Protein AF-A0A094A298-F1 (afdb_monomer_lite)

Secondary structure (DSSP, 8-state):
----EEEES-TTTTTTSHHHHHHHHTPPP-SHHHHHIIIIIITSHHHHHHHHHT--GGGS---GGGTTTS-EEEEEETT-SSS-HHHHHHHHHTT-GGGGTTTT---HHHHHHHHHTTTTPPP--SSEEEEEETTPPTTGGGTSHHHHHHHHHHHHHHHHHTT-------------

Structure (mmCIF, N/CA/C/O backbone):
data_AF-A0A094A298-F1
#
_entry.id   AF-A0A094A298-F1
#
loop_
_atom_site.group_PDB
_atom_site.id
_atom_site.type_symbol
_atom_site.label_atom_id
_atom_site.label_alt_id
_atom_site.label_comp_id
_atom_site.label_asym_id
_atom_site.label_entity_id
_atom_site.label_seq_id
_atom_site.pdbx_PDB_ins_code
_atom_site.Cartn_x
_atom_site.Cartn_y
_atom_site.Cartn_z
_atom_site.occupancy
_atom_site.B_iso_or_equiv
_atom_site.auth_seq_id
_atom_site.auth_comp_id
_atom_site.auth_asym_id
_atom_site.auth_atom_id
_atom_site.pdbx_PDB_model_num
ATOM 1 N N . MET A 1 1 ? 1.849 3.943 23.416 1.00 63.78 1 MET A N 1
ATOM 2 C CA . MET A 1 1 ? 0.710 3.156 22.895 1.00 63.78 1 MET A CA 1
ATOM 3 C C . MET A 1 1 ? 0.195 3.888 21.669 1.00 63.78 1 MET A C 1
ATOM 5 O O . MET A 1 1 ? -0.081 5.072 21.797 1.00 63.78 1 MET A O 1
ATOM 9 N N . ILE A 1 2 ? 0.157 3.228 20.512 1.00 77.81 2 ILE A N 1
ATOM 10 C CA . ILE A 1 2 ? -0.417 3.775 19.271 1.00 77.81 2 ILE A CA 1
ATOM 11 C C . ILE A 1 2 ? -1.945 3.701 19.411 1.00 77.81 2 ILE A C 1
ATOM 13 O O . ILE A 1 2 ? -2.424 2.695 19.932 1.00 77.81 2 ILE A O 1
ATOM 17 N N . ALA A 1 3 ? -2.676 4.759 19.058 1.00 84.19 3 ALA A N 1
ATOM 18 C CA . ALA A 1 3 ? -4.141 4.787 19.137 1.00 84.19 3 ALA A CA 1
ATOM 19 C C . ALA A 1 3 ? -4.744 4.323 17.808 1.00 84.19 3 ALA A C 1
ATOM 21 O O . ALA A 1 3 ? -5.303 3.231 17.746 1.00 84.19 3 ALA A O 1
ATOM 22 N N . ASP A 1 4 ? -4.466 5.083 16.750 1.00 91.75 4 ASP A N 1
ATOM 23 C CA . ASP A 1 4 ? -5.043 4.897 15.421 1.00 91.75 4 ASP A CA 1
ATOM 24 C C . ASP A 1 4 ? -3.929 4.782 14.371 1.00 91.75 4 ASP A C 1
ATOM 26 O O . ASP A 1 4 ? -2.794 5.223 14.602 1.00 91.75 4 ASP A O 1
ATOM 30 N N . MET A 1 5 ? -4.222 4.168 13.224 1.00 94.75 5 MET A N 1
ATOM 31 C CA . MET A 1 5 ? -3.224 3.890 12.184 1.00 94.75 5 MET A CA 1
ATOM 32 C C . MET A 1 5 ? -3.756 4.211 10.788 1.00 94.75 5 MET A C 1
ATOM 34 O O . MET A 1 5 ? -4.890 3.892 10.453 1.00 94.75 5 MET A O 1
ATOM 38 N N . VAL A 1 6 ? -2.904 4.788 9.941 1.00 96.88 6 VAL A N 1
ATOM 39 C CA . VAL A 1 6 ? -3.149 4.884 8.497 1.00 96.88 6 VAL A CA 1
ATOM 40 C C . VAL A 1 6 ? -2.050 4.103 7.792 1.00 96.88 6 VAL A C 1
ATOM 42 O O . VAL A 1 6 ? -0.874 4.449 7.906 1.00 96.88 6 VAL A O 1
ATOM 45 N N . LEU A 1 7 ? -2.429 3.027 7.110 1.00 97.19 7 LEU A N 1
ATOM 46 C CA . LEU A 1 7 ? -1.537 2.168 6.342 1.00 97.19 7 LEU A CA 1
ATOM 47 C C . LEU A 1 7 ? -1.750 2.443 4.858 1.00 97.19 7 LEU A C 1
ATOM 49 O O . LEU A 1 7 ? -2.880 2.428 4.380 1.00 97.19 7 LEU A O 1
ATOM 53 N N . ILE A 1 8 ? -0.668 2.704 4.132 1.00 97.25 8 ILE A N 1
ATOM 54 C CA . ILE A 1 8 ? -0.713 3.025 2.706 1.00 97.25 8 ILE A CA 1
ATOM 55 C C . ILE A 1 8 ? 0.060 1.944 1.974 1.00 97.25 8 ILE A C 1
ATOM 57 O O . ILE A 1 8 ? 1.233 1.738 2.278 1.00 97.25 8 ILE A O 1
ATOM 61 N N . ASP A 1 9 ? -0.630 1.237 1.082 1.00 95.00 9 ASP A N 1
ATOM 62 C CA . ASP A 1 9 ? -0.113 0.111 0.307 1.00 95.00 9 ASP A CA 1
ATOM 63 C C . ASP A 1 9 ? 0.667 -0.908 1.172 1.00 95.00 9 ASP A C 1
ATOM 65 O O . ASP A 1 9 ? 1.851 -1.178 0.937 1.00 95.00 9 ASP A O 1
ATOM 69 N N . PRO A 1 10 ? 0.048 -1.459 2.239 1.00 96.12 10 PRO A N 1
ATOM 70 C CA . PRO A 1 10 ? 0.759 -2.295 3.198 1.00 96.12 10 PRO A CA 1
ATOM 71 C C . PRO A 1 10 ? 1.153 -3.649 2.599 1.00 96.12 10 PRO A C 1
ATOM 73 O O . PRO A 1 10 ? 0.400 -4.621 2.656 1.00 96.12 10 PRO A O 1
ATOM 76 N N . VAL A 1 11 ? 2.400 -3.748 2.131 1.00 96.00 11 VAL A N 1
ATOM 77 C CA . VAL A 1 11 ? 3.006 -5.004 1.647 1.00 96.00 11 VAL A CA 1
ATOM 78 C C . VAL A 1 11 ? 3.050 -6.110 2.708 1.00 96.00 11 VAL A C 1
ATOM 80 O O . VAL A 1 11 ? 3.256 -7.269 2.377 1.00 96.00 11 VAL A O 1
ATOM 83 N N . THR A 1 12 ? 2.881 -5.769 3.988 1.00 96.31 12 THR A N 1
ATOM 84 C CA . THR A 1 12 ? 2.974 -6.698 5.123 1.00 96.31 12 THR A CA 1
ATOM 85 C C . THR A 1 12 ? 1.739 -7.580 5.301 1.00 96.31 12 THR A C 1
ATOM 87 O O . THR A 1 12 ? 1.828 -8.624 5.951 1.00 96.31 12 THR A O 1
ATOM 90 N N . ILE A 1 13 ? 0.591 -7.203 4.732 1.00 96.75 13 ILE A N 1
ATOM 91 C CA . ILE A 1 13 ? -0.652 -7.974 4.840 1.00 96.75 13 ILE A CA 1
ATOM 92 C C . ILE A 1 13 ? -0.646 -9.070 3.773 1.00 96.75 13 ILE A C 1
ATOM 94 O O . ILE A 1 13 ? -0.362 -8.812 2.609 1.00 96.75 13 ILE A O 1
ATOM 98 N N . LEU A 1 14 ? -0.931 -10.311 4.183 1.00 95.56 14 LEU A N 1
ATOM 99 C CA . LEU A 1 14 ? -0.797 -11.510 3.340 1.00 95.56 14 LEU A CA 1
ATOM 100 C C . LEU A 1 14 ? 0.615 -11.726 2.754 1.00 95.56 14 LEU A C 1
ATOM 102 O O . LEU A 1 14 ? 0.782 -12.474 1.796 1.00 95.56 14 LEU A O 1
ATOM 106 N N . LEU A 1 15 ? 1.655 -11.158 3.374 1.00 96.19 15 LEU A N 1
ATOM 107 C CA . LEU A 1 15 ? 3.051 -11.263 2.919 1.00 96.19 15 LEU A CA 1
ATOM 108 C C . LEU A 1 15 ? 3.597 -12.706 2.858 1.00 96.19 15 LEU A C 1
ATOM 110 O O . LEU A 1 15 ? 4.611 -12.970 2.215 1.00 96.19 15 LEU A O 1
ATOM 114 N N . HIS A 1 16 ? 2.937 -13.652 3.528 1.00 93.44 16 HIS A N 1
ATOM 115 C CA . HIS A 1 16 ? 3.267 -15.076 3.458 1.00 93.44 16 HIS A CA 1
ATOM 116 C C . HIS A 1 16 ? 2.877 -15.725 2.115 1.00 93.44 16 HIS A C 1
ATOM 118 O O . HIS A 1 16 ? 3.329 -16.834 1.825 1.00 93.44 16 HIS A O 1
ATOM 124 N N . LEU A 1 17 ? 2.045 -15.062 1.306 1.00 94.00 17 LEU A N 1
ATOM 125 C CA . LEU A 1 17 ? 1.711 -15.482 -0.051 1.00 94.00 17 LEU A CA 1
ATOM 126 C C . LEU A 1 17 ? 2.841 -15.121 -1.033 1.00 94.00 17 LEU A C 1
ATOM 128 O O . LEU A 1 17 ? 3.607 -14.183 -0.798 1.00 94.00 17 LEU A O 1
ATOM 132 N N . PRO A 1 18 ? 2.977 -15.854 -2.153 1.00 93.12 18 PRO A N 1
ATOM 133 C CA . PRO A 1 18 ? 4.114 -15.690 -3.054 1.00 93.12 18 PRO A CA 1
ATOM 134 C C . PRO A 1 18 ? 4.088 -14.393 -3.873 1.00 93.12 18 PRO A C 1
ATOM 136 O O . PRO A 1 18 ? 5.117 -14.069 -4.462 1.00 93.12 18 PRO A O 1
ATOM 139 N N . ASP A 1 19 ? 2.964 -13.667 -3.928 1.00 94.19 19 ASP A N 1
ATOM 140 C CA . ASP A 1 19 ? 2.768 -12.513 -4.816 1.00 94.19 19 ASP A CA 1
ATOM 141 C C . ASP A 1 19 ? 3.854 -11.450 -4.631 1.00 94.19 19 ASP A C 1
ATOM 143 O O . ASP A 1 19 ? 4.619 -11.186 -5.556 1.00 94.19 19 ASP A O 1
ATOM 147 N N . VAL A 1 20 ? 4.001 -10.907 -3.419 1.00 95.00 20 VAL A N 1
ATOM 148 C CA . VAL A 1 20 ? 4.986 -9.851 -3.130 1.00 95.00 20 VAL A CA 1
ATOM 149 C C . VAL A 1 20 ? 6.411 -10.355 -3.365 1.00 95.00 20 VAL A C 1
ATOM 151 O O . VAL A 1 20 ? 7.220 -9.681 -4.007 1.00 95.00 20 VAL A O 1
ATOM 154 N N . ALA A 1 21 ? 6.723 -11.570 -2.901 1.00 94.12 21 ALA A N 1
ATOM 155 C CA . ALA A 1 21 ? 8.047 -12.158 -3.068 1.00 94.12 21 ALA A CA 1
ATOM 156 C C . ALA A 1 21 ? 8.413 -12.325 -4.550 1.00 94.12 21 ALA A C 1
ATOM 158 O O . ALA A 1 21 ? 9.524 -11.977 -4.959 1.00 94.12 21 ALA A O 1
ATOM 159 N N . TYR A 1 22 ? 7.488 -12.813 -5.374 1.00 95.38 22 TYR A N 1
ATOM 160 C CA . TYR A 1 22 ? 7.703 -12.987 -6.803 1.00 95.38 22 TYR A CA 1
ATOM 161 C C . TYR A 1 22 ? 7.741 -11.645 -7.544 1.00 95.38 22 TYR A C 1
ATOM 163 O O . TYR A 1 22 ? 8.730 -11.358 -8.225 1.00 95.38 22 TYR A O 1
ATOM 171 N N . ASN A 1 23 ? 6.712 -10.810 -7.378 1.00 95.25 23 ASN A N 1
ATOM 172 C CA . ASN A 1 23 ? 6.531 -9.547 -8.097 1.00 95.25 23 ASN A CA 1
ATOM 173 C C . ASN A 1 23 ? 7.661 -8.552 -7.839 1.00 95.25 23 ASN A C 1
ATOM 175 O O . ASN A 1 23 ? 8.048 -7.823 -8.756 1.00 95.25 23 ASN A O 1
ATOM 179 N N . PHE A 1 24 ? 8.191 -8.541 -6.612 1.00 94.88 24 PHE A N 1
ATOM 180 C CA . PHE A 1 24 ? 9.253 -7.629 -6.215 1.00 94.88 24 PHE A CA 1
ATOM 181 C C . PHE A 1 24 ? 10.650 -8.189 -6.508 1.00 94.88 24 PHE A C 1
ATOM 183 O O . PHE A 1 24 ? 11.499 -7.439 -6.971 1.00 94.88 24 PHE A O 1
ATOM 190 N N . THR A 1 25 ? 10.909 -9.491 -6.292 1.00 93.56 25 THR A N 1
ATOM 191 C CA . THR A 1 25 ? 12.291 -10.028 -6.341 1.00 93.56 25 THR A CA 1
ATOM 192 C C . THR A 1 25 ? 12.632 -10.891 -7.560 1.00 93.56 25 THR A C 1
ATOM 194 O O . THR A 1 25 ? 13.817 -11.117 -7.828 1.00 93.56 25 THR A O 1
ATOM 197 N N . ARG A 1 26 ? 11.638 -11.424 -8.289 1.00 93.81 26 ARG A N 1
ATOM 198 C CA . ARG A 1 26 ? 11.858 -12.421 -9.361 1.00 93.81 26 ARG A CA 1
ATOM 199 C C . ARG A 1 26 ? 11.208 -12.099 -10.700 1.00 93.81 26 ARG A C 1
ATOM 201 O O . ARG A 1 26 ? 11.726 -12.571 -11.712 1.00 93.81 26 ARG A O 1
ATOM 208 N N . ARG A 1 27 ? 10.100 -11.356 -10.728 1.00 95.44 27 ARG A N 1
ATOM 209 C CA . ARG A 1 27 ? 9.391 -11.023 -11.969 1.00 95.44 27 ARG A CA 1
ATOM 210 C C . ARG A 1 27 ? 10.337 -10.324 -12.947 1.00 95.44 27 ARG A C 1
ATOM 212 O O . ARG A 1 27 ? 11.051 -9.393 -12.582 1.00 95.44 27 ARG A O 1
ATOM 219 N N . VAL A 1 28 ? 10.331 -10.779 -14.199 1.00 96.12 28 VAL A N 1
ATOM 220 C CA . VAL A 1 28 ? 11.058 -10.107 -15.280 1.00 96.12 28 VAL A CA 1
ATOM 221 C C . VAL A 1 28 ? 10.235 -8.888 -15.698 1.00 96.12 28 VAL A C 1
ATOM 223 O O . VAL A 1 28 ? 9.105 -9.084 -16.145 1.00 96.12 28 VAL A O 1
ATOM 226 N N . PRO A 1 29 ? 10.752 -7.654 -15.561 1.00 95.88 29 PRO A N 1
ATOM 227 C CA . PRO A 1 29 ? 9.987 -6.459 -15.901 1.00 95.88 29 PRO A CA 1
ATOM 228 C C . PRO A 1 29 ? 9.689 -6.412 -17.404 1.00 95.88 29 PRO A C 1
ATOM 230 O O . PRO A 1 29 ? 10.538 -6.775 -18.220 1.00 95.88 29 PRO A O 1
ATOM 233 N N . GLN A 1 30 ? 8.476 -5.997 -17.763 1.00 95.88 30 GLN A N 1
ATOM 234 C CA . GLN A 1 30 ? 8.001 -5.841 -19.142 1.00 95.88 30 GLN A CA 1
ATOM 235 C C . GLN A 1 30 ? 7.497 -4.419 -19.414 1.00 95.88 30 GLN A C 1
ATOM 237 O O . GLN A 1 30 ? 7.684 -3.893 -20.511 1.00 95.88 30 GLN A O 1
ATOM 242 N N . SER A 1 31 ? 6.856 -3.786 -18.427 1.00 95.19 31 SER A N 1
ATOM 243 C CA . SER A 1 31 ? 6.350 -2.414 -18.540 1.00 95.19 31 SER A CA 1
ATOM 244 C C . SER A 1 31 ? 7.346 -1.380 -18.001 1.00 95.19 31 SER A C 1
ATOM 246 O O . SER A 1 31 ? 8.288 -1.707 -17.277 1.00 95.19 31 SER A O 1
ATOM 248 N N . ALA A 1 32 ? 7.130 -0.102 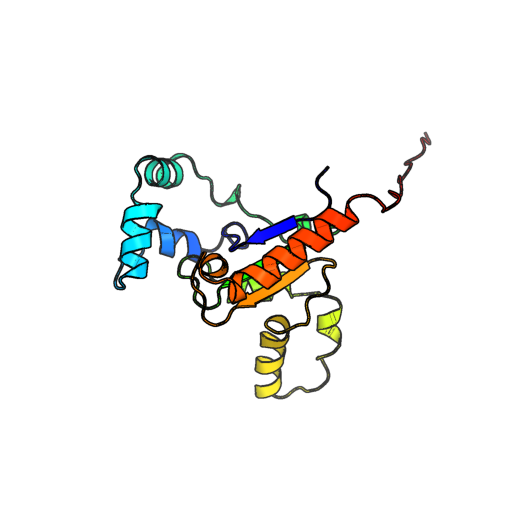-18.328 1.00 93.62 32 ALA A N 1
ATOM 249 C CA . ALA A 1 32 ? 7.956 0.988 -17.804 1.00 93.62 32 ALA A CA 1
ATOM 250 C C . ALA A 1 32 ? 7.913 1.059 -16.265 1.00 93.62 32 ALA A C 1
ATOM 252 O O . ALA A 1 32 ? 8.964 1.176 -15.635 1.00 93.62 32 ALA A O 1
ATOM 253 N N . SER A 1 33 ? 6.726 0.919 -15.665 1.00 91.81 33 SER A N 1
ATOM 254 C CA . SER A 1 33 ? 6.545 0.912 -14.207 1.00 91.81 33 SER A CA 1
ATOM 255 C C . SER A 1 33 ? 7.242 -0.280 -13.549 1.00 91.81 33 SER A C 1
ATOM 257 O O . SER A 1 33 ? 7.914 -0.122 -12.532 1.00 91.81 33 SER A O 1
ATOM 259 N N . GLU A 1 34 ? 7.177 -1.467 -14.160 1.00 95.56 34 GLU A N 1
ATOM 260 C CA . GLU A 1 34 ? 7.891 -2.644 -13.655 1.00 95.56 34 GLU A CA 1
ATOM 261 C C . GLU A 1 34 ? 9.411 -2.477 -13.752 1.00 95.56 34 GLU A C 1
ATOM 263 O O . GLU A 1 34 ? 10.127 -2.863 -12.831 1.00 95.56 34 GLU A O 1
ATOM 268 N N . HIS A 1 35 ? 9.921 -1.874 -14.830 1.00 96.19 35 HIS A N 1
ATOM 269 C CA . HIS A 1 35 ? 11.344 -1.550 -14.948 1.00 96.19 35 HIS A CA 1
ATOM 270 C C . HIS A 1 35 ? 11.790 -0.537 -13.893 1.00 96.19 35 HIS A C 1
ATOM 272 O O . HIS A 1 35 ? 12.868 -0.699 -13.317 1.00 96.19 35 HIS A O 1
ATOM 278 N N . GLN A 1 36 ? 10.967 0.478 -13.621 1.00 93.75 36 GLN A N 1
ATOM 279 C CA . GLN A 1 36 ? 11.222 1.449 -12.564 1.00 93.75 36 GLN A CA 1
ATOM 280 C C . GLN A 1 36 ? 11.303 0.756 -11.199 1.00 93.75 36 GLN A C 1
ATOM 282 O O . GLN A 1 36 ? 12.291 0.931 -10.489 1.00 93.75 36 GLN A O 1
ATOM 287 N N . LEU A 1 37 ? 10.311 -0.071 -10.858 1.00 93.81 37 LEU A N 1
ATOM 288 C CA . LEU A 1 37 ? 10.279 -0.827 -9.608 1.00 93.81 37 LEU A CA 1
ATOM 289 C C . LEU A 1 37 ? 11.481 -1.777 -9.485 1.00 93.81 37 LEU A C 1
ATOM 291 O O . LEU A 1 37 ? 12.187 -1.777 -8.478 1.00 93.81 37 LEU A O 1
ATOM 295 N N . TRP A 1 38 ? 11.751 -2.568 -10.521 1.00 95.38 38 TRP A N 1
ATOM 296 C CA . TRP A 1 38 ? 12.836 -3.544 -10.520 1.00 95.38 38 TRP A CA 1
ATOM 297 C C . TRP A 1 38 ? 14.204 -2.882 -10.333 1.00 95.38 38 TRP A C 1
ATOM 299 O O . TRP A 1 38 ? 14.970 -3.286 -9.459 1.00 95.38 38 TRP A O 1
ATOM 309 N N . TYR A 1 39 ? 14.508 -1.848 -11.122 1.00 94.31 39 TYR A N 1
ATOM 310 C CA . TYR A 1 39 ? 15.828 -1.223 -11.108 1.00 94.31 39 TYR A CA 1
ATOM 311 C C . TYR A 1 39 ? 16.035 -0.317 -9.890 1.00 94.31 39 TYR A C 1
ATOM 313 O O . TYR A 1 39 ? 17.075 -0.402 -9.241 1.00 94.31 39 TYR A O 1
ATOM 321 N N . PHE A 1 40 ? 15.063 0.547 -9.574 1.00 92.94 40 PHE A N 1
ATOM 322 C CA . PHE A 1 40 ? 15.233 1.566 -8.534 1.00 92.94 40 PHE A CA 1
ATOM 323 C C . PHE A 1 40 ? 14.812 1.107 -7.138 1.00 92.94 40 PHE A C 1
ATOM 325 O O . PHE A 1 40 ? 15.319 1.663 -6.169 1.00 92.94 40 PHE A O 1
ATOM 332 N N . ALA A 1 41 ? 13.919 0.120 -7.015 1.00 92.69 41 ALA A N 1
ATOM 333 C CA . ALA A 1 41 ? 13.508 -0.399 -5.712 1.00 92.69 41 ALA A CA 1
ATOM 334 C C . ALA A 1 41 ? 14.165 -1.750 -5.406 1.00 92.69 41 ALA A C 1
ATOM 336 O O . ALA A 1 41 ? 14.864 -1.871 -4.405 1.00 92.69 41 ALA A O 1
ATOM 337 N N . SER A 1 42 ? 13.993 -2.766 -6.260 1.00 94.44 42 SER A N 1
ATOM 338 C CA . SER A 1 42 ? 14.456 -4.123 -5.926 1.00 94.44 42 SER A CA 1
ATOM 339 C C . SER A 1 42 ? 15.966 -4.328 -6.066 1.00 94.44 42 SER A C 1
ATOM 341 O O . SER A 1 42 ? 16.517 -5.147 -5.331 1.00 94.44 42 SER A O 1
ATOM 343 N N . MET A 1 43 ? 16.620 -3.667 -7.025 1.00 94.38 43 MET A N 1
ATOM 344 C CA . MET A 1 43 ? 18.049 -3.858 -7.320 1.00 94.38 43 MET A CA 1
ATOM 345 C C . MET A 1 43 ? 18.971 -2.893 -6.571 1.00 94.38 43 MET A C 1
ATOM 347 O O . MET A 1 43 ? 20.192 -2.974 -6.729 1.00 94.38 43 MET A O 1
ATOM 351 N N . ASP A 1 44 ? 18.421 -2.018 -5.723 1.00 95.88 44 ASP A N 1
ATOM 352 C CA . ASP A 1 44 ? 19.236 -1.290 -4.756 1.00 95.88 44 ASP A CA 1
ATOM 353 C C . ASP A 1 44 ? 20.039 -2.286 -3.903 1.00 95.88 44 ASP A C 1
ATOM 355 O O . ASP A 1 44 ? 19.511 -3.297 -3.435 1.00 95.88 44 ASP A O 1
ATOM 359 N N . MET A 1 45 ? 21.333 -2.018 -3.701 1.00 95.94 45 MET A N 1
ATOM 360 C CA . MET A 1 45 ? 22.227 -2.964 -3.027 1.00 95.94 45 MET A CA 1
ATOM 361 C C . MET A 1 45 ? 21.750 -3.305 -1.610 1.00 95.94 45 MET A C 1
ATOM 363 O O . MET A 1 45 ? 21.878 -4.455 -1.188 1.00 95.94 45 MET A O 1
ATOM 367 N N . GLY A 1 46 ? 21.204 -2.329 -0.879 1.00 96.62 46 GLY A N 1
ATOM 368 C CA . GLY A 1 46 ? 20.705 -2.516 0.479 1.00 96.62 46 GLY A CA 1
ATOM 369 C C . GLY A 1 46 ? 19.407 -3.314 0.505 1.00 96.62 46 GLY A C 1
ATOM 370 O O . GLY A 1 46 ? 19.276 -4.241 1.310 1.00 96.62 46 GLY A O 1
ATOM 371 N N . VAL A 1 47 ? 18.486 -3.013 -0.412 1.00 95.81 47 VAL A N 1
ATOM 372 C CA . VAL A 1 47 ? 17.216 -3.741 -0.556 1.00 95.81 47 VAL A CA 1
ATOM 373 C C . VAL A 1 47 ? 17.466 -5.188 -0.980 1.00 95.81 47 VAL A C 1
ATOM 375 O O . VAL A 1 47 ? 17.030 -6.113 -0.292 1.00 95.81 47 VAL A O 1
ATOM 378 N N . ALA A 1 48 ? 18.233 -5.405 -2.050 1.00 95.62 48 ALA A N 1
ATOM 379 C CA . ALA A 1 48 ? 18.539 -6.736 -2.567 1.00 95.62 48 ALA A CA 1
ATOM 380 C C . ALA A 1 48 ? 19.270 -7.600 -1.529 1.00 95.62 48 ALA A C 1
ATOM 382 O O . ALA A 1 48 ? 18.934 -8.771 -1.340 1.00 95.62 48 ALA A O 1
ATOM 383 N N . HIS A 1 49 ? 20.253 -7.029 -0.824 1.00 96.44 49 HIS A N 1
ATOM 384 C CA . HIS A 1 49 ? 20.983 -7.742 0.221 1.00 96.44 49 HIS A CA 1
ATOM 385 C C . HIS A 1 49 ? 20.073 -8.122 1.395 1.00 96.44 49 HIS A C 1
ATOM 387 O O . HIS A 1 49 ? 20.088 -9.274 1.835 1.00 96.44 49 HIS A O 1
ATOM 393 N N . SER A 1 50 ? 19.250 -7.178 1.859 1.00 96.00 50 SER A N 1
ATOM 394 C CA . SER A 1 50 ? 18.301 -7.401 2.951 1.00 96.00 50 SER A CA 1
ATOM 395 C C . SER A 1 50 ? 17.303 -8.499 2.598 1.00 96.00 50 SER A C 1
ATOM 397 O O . SER A 1 50 ? 17.212 -9.488 3.321 1.00 96.00 50 SER A O 1
ATOM 399 N N . LEU A 1 51 ? 16.634 -8.399 1.446 1.00 94.44 51 LEU A N 1
ATOM 400 C CA . LEU A 1 51 ? 15.634 -9.379 1.017 1.00 94.44 51 LEU A CA 1
ATOM 401 C C . LEU A 1 51 ? 16.222 -10.774 0.764 1.00 94.44 51 LEU A C 1
ATOM 403 O O . LEU A 1 51 ? 15.552 -11.775 1.009 1.00 94.44 51 LEU A O 1
ATOM 407 N N . ALA A 1 52 ? 17.472 -10.867 0.301 1.00 93.44 52 ALA A N 1
ATOM 408 C CA . ALA A 1 52 ? 18.104 -12.150 -0.001 1.00 93.44 52 ALA A CA 1
ATOM 409 C C . ALA A 1 52 ? 18.700 -12.869 1.220 1.00 93.44 52 ALA A C 1
ATOM 411 O O . ALA A 1 52 ? 18.906 -14.082 1.155 1.00 93.44 52 ALA A O 1
ATOM 412 N N . ARG A 1 53 ? 19.068 -12.145 2.288 1.00 94.31 53 ARG A N 1
ATOM 413 C CA . ARG A 1 53 ? 19.876 -12.702 3.395 1.00 94.31 53 ARG A CA 1
ATOM 414 C C . ARG A 1 53 ? 19.333 -12.437 4.792 1.00 94.31 53 ARG A C 1
ATOM 416 O O . ARG A 1 53 ? 19.658 -13.198 5.698 1.00 94.31 53 ARG A O 1
ATOM 423 N N . HIS A 1 54 ? 18.562 -11.371 4.970 1.00 95.12 54 HIS A N 1
ATOM 424 C CA . HIS A 1 54 ? 18.194 -10.857 6.289 1.00 95.12 54 HIS A CA 1
ATOM 425 C C . HIS A 1 54 ? 16.689 -10.641 6.467 1.00 95.12 54 HIS A C 1
ATOM 427 O O . HIS A 1 54 ? 16.262 -10.241 7.546 1.00 95.12 54 HIS A O 1
ATOM 433 N N . PHE A 1 55 ? 15.883 -10.917 5.440 1.00 94.31 55 PHE A N 1
ATOM 434 C CA . PHE A 1 55 ? 14.438 -10.766 5.495 1.00 94.31 55 PHE A CA 1
ATOM 435 C C . PHE A 1 55 ? 13.747 -12.117 5.678 1.00 94.31 55 PHE A C 1
ATOM 437 O O . PHE A 1 55 ? 13.729 -12.962 4.779 1.00 94.31 55 PHE A O 1
ATOM 444 N N . PHE A 1 56 ? 13.153 -12.307 6.853 1.00 93.94 56 PHE A N 1
ATOM 445 C CA . PHE A 1 56 ? 12.352 -13.480 7.178 1.00 93.94 56 PHE A CA 1
ATOM 446 C C . PHE A 1 56 ? 10.881 -13.180 6.878 1.00 93.94 56 PHE A C 1
ATOM 448 O O . PHE A 1 56 ? 10.184 -12.572 7.687 1.00 93.94 56 PHE A O 1
ATOM 455 N N . TRP A 1 57 ? 10.407 -13.594 5.701 1.00 91.38 57 TRP A N 1
ATOM 456 C CA . TRP A 1 57 ? 9.054 -13.293 5.206 1.00 91.38 57 TRP A CA 1
ATOM 457 C C . TRP A 1 57 ? 7.949 -13.621 6.218 1.00 91.38 57 TRP A C 1
ATOM 459 O O . TRP A 1 57 ? 7.066 -12.802 6.451 1.00 91.38 57 TRP A O 1
ATOM 469 N N . SER A 1 58 ? 8.040 -14.776 6.882 1.00 90.75 58 SER A N 1
ATOM 470 C CA . SER A 1 58 ? 7.064 -15.226 7.882 1.00 90.75 58 SER A CA 1
ATOM 471 C C . SER A 1 58 ? 7.019 -14.374 9.153 1.00 90.75 58 SER A C 1
ATOM 473 O O . SER A 1 58 ? 6.003 -14.371 9.838 1.00 90.75 58 SER A O 1
ATOM 475 N N . GLU A 1 59 ? 8.099 -13.662 9.484 1.00 93.06 59 GLU A N 1
ATOM 476 C CA . GLU A 1 59 ? 8.193 -12.825 10.691 1.00 93.06 59 GLU A CA 1
ATOM 477 C C . GLU A 1 59 ? 7.735 -11.381 10.448 1.00 93.06 59 GLU A C 1
ATOM 479 O O . GLU A 1 59 ? 7.568 -10.617 11.392 1.00 93.06 59 GLU A O 1
ATOM 484 N N . ASN A 1 60 ? 7.520 -11.001 9.186 1.00 94.00 60 ASN A N 1
ATOM 485 C CA . ASN A 1 60 ? 7.141 -9.643 8.787 1.00 94.00 60 ASN A CA 1
ATOM 486 C C . ASN A 1 60 ? 5.669 -9.549 8.350 1.00 94.00 60 ASN A C 1
ATOM 488 O O . ASN A 1 60 ? 5.257 -8.563 7.738 1.00 94.00 60 ASN A O 1
ATOM 492 N N . VAL A 1 61 ? 4.876 -10.582 8.651 1.00 96.62 61 VAL A N 1
ATOM 493 C CA . VAL A 1 61 ? 3.448 -10.621 8.331 1.00 96.62 61 VAL A CA 1
ATOM 494 C C . VAL A 1 61 ? 2.671 -9.793 9.348 1.00 96.62 61 VAL A C 1
ATOM 496 O O . VAL A 1 61 ? 2.750 -10.034 10.554 1.00 96.62 61 VAL A O 1
ATOM 499 N N . LEU A 1 62 ? 1.882 -8.845 8.850 1.00 96.12 62 LEU A N 1
ATOM 500 C CA . LEU A 1 62 ? 0.883 -8.138 9.638 1.00 96.12 62 LEU A CA 1
ATOM 501 C C . LEU A 1 62 ? -0.449 -8.878 9.526 1.00 96.12 62 LEU A C 1
ATOM 503 O O . LEU A 1 62 ? -1.085 -8.889 8.471 1.00 96.12 62 LEU A O 1
ATOM 50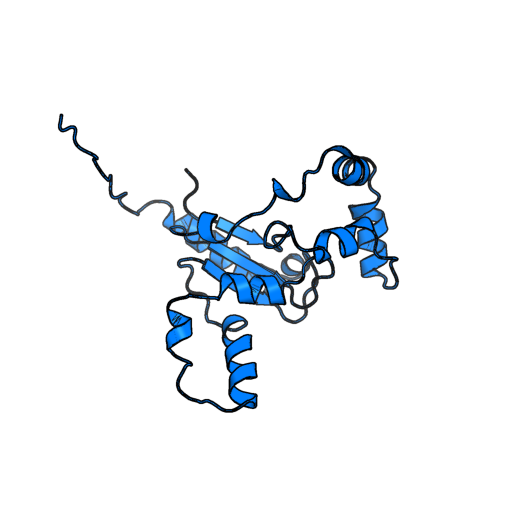7 N N . TRP A 1 63 ? -0.850 -9.503 10.626 1.00 95.50 63 TRP A N 1
ATOM 508 C CA . TRP A 1 63 ? -2.107 -10.234 10.733 1.00 95.50 63 TRP A CA 1
ATOM 509 C C . TRP A 1 63 ? -3.265 -9.288 11.041 1.00 95.50 63 TRP A C 1
ATOM 511 O O . TRP A 1 63 ? -3.100 -8.317 11.784 1.00 95.50 63 TRP A O 1
ATOM 521 N N . LYS A 1 64 ? -4.448 -9.585 10.504 1.00 94.62 64 LYS A N 1
ATOM 522 C CA . LYS A 1 64 ? -5.672 -8.810 10.740 1.00 94.62 64 LYS A CA 1
ATOM 523 C C . LYS A 1 64 ? -6.005 -8.692 12.222 1.00 94.62 64 LYS A C 1
ATOM 525 O O . LYS A 1 64 ? -6.343 -7.612 12.687 1.00 94.62 64 LYS A O 1
ATOM 530 N N . GLU A 1 65 ? -5.808 -9.767 12.971 1.00 93.50 65 GLU A N 1
ATOM 531 C CA . GLU A 1 65 ? -6.057 -9.860 14.409 1.00 93.50 65 GLU A CA 1
ATOM 532 C C . GLU A 1 65 ? -5.186 -8.867 15.196 1.00 93.50 65 GLU A C 1
ATOM 534 O O . GLU A 1 65 ? -5.548 -8.417 16.278 1.00 93.50 65 GLU A O 1
ATOM 539 N N . SER A 1 66 ? -4.035 -8.464 14.642 1.00 92.88 66 SER A N 1
ATOM 540 C CA . SER A 1 66 ? -3.168 -7.444 15.253 1.00 92.88 66 SER A CA 1
ATOM 541 C C . SER A 1 66 ? -3.704 -6.016 15.088 1.00 92.88 66 SER A C 1
ATOM 543 O O . SER A 1 66 ? -3.240 -5.102 15.776 1.00 92.88 66 SER A O 1
ATOM 545 N N . LEU A 1 67 ? -4.651 -5.816 14.169 1.00 92.12 67 LEU A N 1
ATOM 546 C CA . LEU A 1 67 ? -5.317 -4.541 13.901 1.00 92.12 67 LEU A CA 1
ATOM 547 C C . LEU A 1 67 ? -6.642 -4.405 14.659 1.00 92.12 67 LEU A C 1
ATOM 549 O O . LEU A 1 67 ? -7.162 -3.297 14.778 1.00 92.12 67 LEU A O 1
ATOM 553 N N . GLU A 1 68 ? -7.178 -5.503 15.193 1.00 88.19 68 GLU A N 1
ATOM 554 C CA . GLU A 1 68 ? -8.426 -5.498 15.950 1.00 88.19 68 GLU A CA 1
ATOM 555 C C . GLU A 1 68 ? -8.335 -4.626 17.213 1.00 88.19 68 GLU A C 1
ATOM 557 O O . GLU A 1 68 ? -7.288 -4.487 17.854 1.00 88.19 68 GLU A O 1
ATOM 562 N N . GLY A 1 69 ? -9.459 -3.996 17.566 1.00 87.12 69 GLY A N 1
ATOM 563 C CA . GLY A 1 69 ? -9.543 -3.072 18.701 1.00 87.12 69 GLY A CA 1
ATOM 564 C C . GLY A 1 69 ? -8.902 -1.700 18.461 1.00 87.12 69 GLY A C 1
ATOM 565 O O . GLY A 1 69 ? -8.745 -0.935 19.415 1.00 87.12 69 GLY A O 1
ATOM 566 N N . ARG A 1 70 ? -8.526 -1.379 17.216 1.00 89.62 70 ARG A N 1
ATOM 567 C CA . ARG A 1 70 ? -7.971 -0.083 16.802 1.00 89.62 70 ARG A CA 1
ATOM 568 C C . ARG A 1 70 ? -8.753 0.481 15.626 1.00 89.62 70 ARG A C 1
ATOM 570 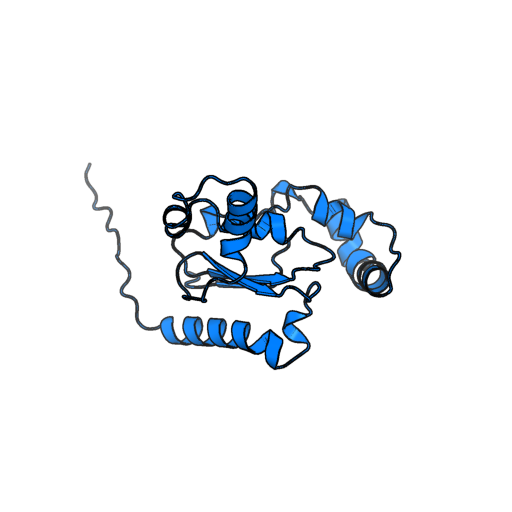O O . ARG A 1 70 ? -9.284 -0.276 14.816 1.00 89.62 70 ARG A O 1
ATOM 577 N N . ASP A 1 71 ? -8.751 1.803 15.511 1.00 93.81 71 ASP A N 1
ATOM 578 C CA . ASP A 1 71 ? -9.220 2.470 14.303 1.00 93.81 71 ASP A CA 1
ATOM 579 C C . ASP A 1 71 ? -8.054 2.516 13.299 1.00 93.81 71 ASP A C 1
ATOM 581 O O . ASP A 1 71 ? -7.006 3.125 13.540 1.00 93.81 71 ASP A O 1
ATOM 585 N N . VAL A 1 72 ? -8.203 1.794 12.188 1.00 96.06 72 VAL A N 1
ATOM 586 C CA . VAL A 1 72 ? -7.177 1.608 11.161 1.00 96.06 72 VAL A CA 1
ATOM 587 C C . VAL A 1 72 ? -7.772 1.905 9.794 1.00 96.06 72 VAL A C 1
ATOM 589 O O . VAL A 1 72 ? -8.705 1.241 9.361 1.00 96.06 72 VAL A O 1
ATOM 592 N N . THR A 1 73 ? -7.188 2.861 9.078 1.00 97.31 73 THR A N 1
ATOM 593 C CA . THR A 1 73 ? -7.505 3.111 7.667 1.00 97.31 73 THR A CA 1
ATOM 594 C C . THR A 1 73 ? -6.426 2.501 6.783 1.00 97.31 73 THR A C 1
ATOM 596 O O . THR A 1 73 ? -5.241 2.767 6.982 1.00 97.31 73 THR A O 1
ATOM 599 N N . ILE A 1 74 ? -6.823 1.708 5.792 1.00 97.69 74 ILE A N 1
ATOM 600 C CA . ILE A 1 74 ? -5.928 1.021 4.860 1.00 97.69 74 ILE A CA 1
ATOM 601 C C . ILE A 1 74 ? -6.202 1.523 3.443 1.00 97.69 74 ILE A C 1
ATOM 603 O O . ILE A 1 74 ? -7.292 1.336 2.916 1.00 97.69 74 ILE A O 1
ATOM 607 N N . SER A 1 75 ? -5.212 2.154 2.817 1.00 97.81 75 SER A N 1
ATOM 608 C CA . SER A 1 75 ? -5.260 2.556 1.409 1.00 97.81 75 SER A CA 1
ATOM 609 C C . SER A 1 75 ? -4.749 1.423 0.527 1.00 97.81 75 SER A C 1
ATOM 611 O O . SER A 1 75 ? -3.633 0.948 0.744 1.00 97.81 75 SER A O 1
ATOM 613 N N . LEU A 1 76 ? -5.555 1.017 -0.456 1.00 98.06 76 LEU A N 1
ATOM 614 C CA . LEU A 1 76 ? -5.259 -0.053 -1.405 1.00 98.06 76 LEU A CA 1
ATOM 615 C C . LEU A 1 76 ? -5.396 0.439 -2.851 1.00 98.06 76 LEU A C 1
ATOM 617 O O . LEU A 1 76 ? -6.434 0.973 -3.251 1.00 98.06 76 LEU A O 1
ATOM 621 N N . ALA A 1 77 ? -4.348 0.207 -3.634 1.00 97.50 77 ALA A N 1
ATOM 622 C CA . ALA A 1 77 ? -4.276 0.502 -5.058 1.00 97.50 77 ALA A CA 1
ATOM 623 C C . ALA A 1 77 ? -4.767 -0.693 -5.904 1.00 97.50 77 ALA A C 1
ATOM 625 O O . ALA A 1 77 ? -4.270 -1.811 -5.775 1.00 97.50 77 ALA A O 1
ATOM 626 N N . GLY A 1 78 ? -5.754 -0.486 -6.776 1.00 96.44 78 GLY A N 1
ATOM 627 C CA . GLY A 1 78 ? -6.409 -1.553 -7.541 1.00 96.44 78 GLY A CA 1
ATOM 628 C C . GLY A 1 78 ? -5.550 -2.176 -8.641 1.00 96.44 78 GLY A C 1
ATOM 6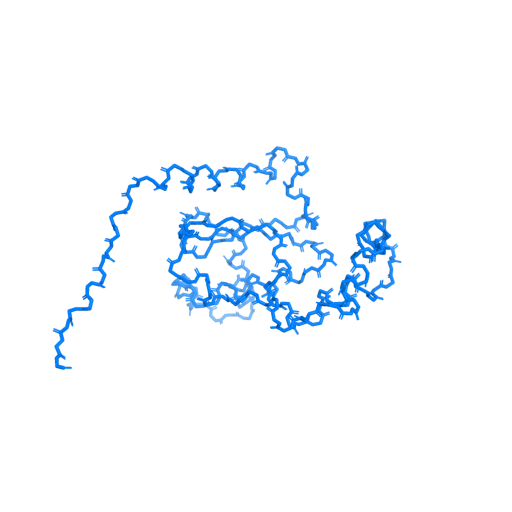29 O O . GLY A 1 78 ? -5.796 -3.310 -9.047 1.00 96.44 78 GLY A O 1
ATOM 630 N N . ARG A 1 79 ? -4.509 -1.469 -9.092 1.00 96.19 79 ARG A N 1
ATOM 631 C CA . ARG A 1 79 ? -3.535 -1.932 -10.092 1.00 96.19 79 ARG A CA 1
ATOM 632 C C . ARG A 1 79 ? -2.130 -2.081 -9.508 1.00 96.19 79 ARG A C 1
ATOM 634 O O . ARG A 1 79 ? -1.161 -1.980 -10.254 1.00 96.19 79 ARG A O 1
ATOM 641 N N . ASP A 1 80 ? -2.024 -2.298 -8.196 1.00 96.62 80 ASP A N 1
ATOM 642 C CA . ASP A 1 80 ? -0.750 -2.450 -7.489 1.00 96.62 80 ASP A CA 1
ATOM 643 C C . ASP A 1 80 ? 0.108 -3.566 -8.111 1.00 96.62 80 ASP A C 1
ATOM 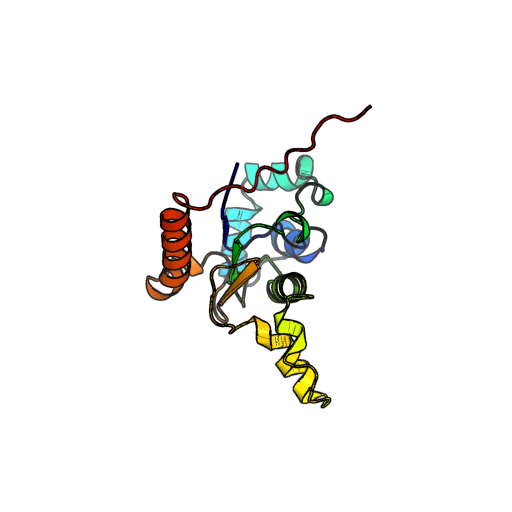645 O O . ASP A 1 80 ? -0.271 -4.739 -8.162 1.00 96.62 80 ASP A O 1
ATOM 649 N N . LEU A 1 81 ? 1.289 -3.193 -8.606 1.00 95.50 81 LEU A N 1
ATOM 650 C CA . LEU A 1 81 ? 2.222 -4.125 -9.234 1.00 95.50 81 LEU A CA 1
ATOM 651 C C . LEU A 1 81 ? 2.959 -5.036 -8.243 1.00 95.50 81 LEU A C 1
ATOM 653 O O . LEU A 1 81 ? 3.647 -5.957 -8.690 1.00 95.50 81 LEU A O 1
ATOM 657 N N . ILE A 1 82 ? 2.894 -4.770 -6.942 1.00 95.81 82 ILE A N 1
ATOM 658 C CA . ILE A 1 82 ? 3.607 -5.479 -5.876 1.00 95.81 82 ILE A CA 1
ATOM 659 C C . ILE A 1 82 ? 2.653 -6.420 -5.143 1.00 95.81 82 ILE A C 1
ATOM 661 O O . ILE A 1 82 ? 2.935 -7.617 -5.033 1.00 95.81 82 ILE A O 1
ATOM 665 N N . VAL A 1 83 ? 1.545 -5.878 -4.640 1.00 95.88 83 VAL A N 1
ATOM 666 C CA . VAL A 1 83 ? 0.618 -6.552 -3.726 1.00 95.88 83 VAL A CA 1
ATOM 667 C C . VAL A 1 83 ? -0.646 -6.971 -4.465 1.00 95.88 83 VAL A C 1
ATOM 669 O O . VAL A 1 83 ? -1.228 -6.193 -5.211 1.00 95.88 83 VAL A O 1
ATOM 672 N N . ASN A 1 84 ? -1.144 -8.179 -4.194 1.00 96.12 84 ASN A N 1
ATOM 673 C CA . ASN A 1 84 ? -2.503 -8.550 -4.583 1.00 96.12 84 ASN A CA 1
ATOM 674 C C . ASN A 1 84 ? -3.511 -7.862 -3.645 1.00 96.12 84 ASN A C 1
ATOM 676 O O . ASN A 1 84 ? -3.983 -8.442 -2.663 1.00 96.12 84 ASN A O 1
ATOM 680 N N . THR A 1 85 ? -3.800 -6.592 -3.923 1.00 96.19 85 THR A N 1
ATOM 681 C CA . THR A 1 85 ? -4.654 -5.741 -3.083 1.00 96.19 85 THR A CA 1
ATOM 682 C C . THR A 1 85 ? -6.096 -6.224 -3.027 1.00 96.19 85 THR A C 1
ATOM 684 O O . THR A 1 85 ? -6.780 -5.993 -2.033 1.00 96.19 85 THR A O 1
ATOM 687 N N . GLU A 1 86 ? -6.554 -6.965 -4.033 1.00 94.88 86 GLU A N 1
ATOM 688 C CA . GLU A 1 86 ? -7.884 -7.557 -4.018 1.00 94.88 86 GLU A CA 1
ATOM 689 C C . GLU A 1 86 ? -7.989 -8.710 -3.008 1.00 94.88 86 GLU A C 1
ATOM 691 O O . GLU A 1 86 ? -8.965 -8.798 -2.262 1.00 94.88 86 GLU A O 1
ATOM 696 N N . ALA A 1 87 ? -6.974 -9.578 -2.933 1.00 94.75 87 ALA A N 1
ATOM 697 C CA . ALA A 1 87 ? -6.901 -10.612 -1.901 1.00 94.75 87 ALA A CA 1
ATOM 698 C C . ALA A 1 87 ? -6.788 -9.996 -0.498 1.00 94.75 87 ALA A C 1
ATOM 700 O O . ALA A 1 87 ? -7.475 -10.437 0.425 1.00 94.75 87 ALA A O 1
ATOM 701 N N . VAL A 1 88 ? -5.977 -8.942 -0.354 1.00 96.00 88 VAL A N 1
ATOM 702 C CA . VAL A 1 88 ? -5.837 -8.189 0.902 1.00 96.00 88 VAL A CA 1
ATOM 703 C C . VAL A 1 88 ? -7.173 -7.584 1.331 1.00 96.00 88 VAL A C 1
ATOM 705 O O . VAL A 1 88 ? -7.585 -7.770 2.474 1.00 96.00 88 VAL A O 1
ATOM 708 N N . GLY A 1 89 ? -7.883 -6.912 0.426 1.00 94.69 89 GLY A N 1
ATOM 709 C CA . GLY A 1 89 ? -9.170 -6.298 0.733 1.00 94.69 89 GLY A CA 1
ATOM 710 C C . GLY A 1 89 ? -10.240 -7.314 1.128 1.00 94.69 89 GLY A C 1
ATOM 711 O O . GLY A 1 89 ? -10.914 -7.114 2.136 1.00 94.69 89 GLY A O 1
ATOM 712 N N . ARG A 1 90 ? -10.329 -8.457 0.427 1.00 93.56 90 ARG A N 1
ATOM 713 C CA . ARG A 1 90 ? -11.226 -9.564 0.814 1.00 93.56 90 ARG A CA 1
ATOM 714 C C . ARG A 1 90 ? -10.906 -10.097 2.215 1.00 93.56 90 ARG A C 1
ATOM 716 O O . ARG A 1 90 ? -11.813 -10.227 3.032 1.00 93.56 90 ARG A O 1
ATOM 723 N N . TYR A 1 91 ? -9.630 -10.353 2.510 1.00 94.56 91 TYR A N 1
ATOM 724 C CA . TYR A 1 91 ? -9.181 -10.833 3.824 1.00 94.56 91 TYR A CA 1
ATOM 725 C C . TYR A 1 91 ? -9.538 -9.857 4.955 1.00 94.56 91 TYR A C 1
ATOM 727 O O . TYR A 1 91 ? -10.023 -10.249 6.021 1.00 94.56 91 TYR A O 1
ATOM 735 N N . LEU A 1 92 ? -9.342 -8.560 4.723 1.00 94.00 92 LEU A N 1
ATOM 736 C CA . LEU A 1 92 ? -9.652 -7.524 5.704 1.00 94.00 92 LEU A CA 1
ATOM 737 C C . LEU A 1 92 ? -11.164 -7.336 5.891 1.00 94.00 92 LEU A C 1
ATOM 739 O O . LEU A 1 92 ? -11.611 -7.171 7.025 1.00 94.00 92 LEU A O 1
ATOM 743 N N . ALA A 1 93 ? -11.948 -7.432 4.815 1.00 90.44 93 ALA A N 1
ATOM 744 C CA . ALA A 1 93 ? -13.401 -7.270 4.843 1.00 90.44 93 ALA A CA 1
ATOM 745 C C . ALA A 1 93 ? -14.157 -8.476 5.433 1.00 90.44 93 ALA A C 1
ATOM 747 O O . ALA A 1 93 ? -15.283 -8.317 5.914 1.00 90.44 93 ALA A O 1
ATOM 748 N N . GLU A 1 94 ? -13.565 -9.674 5.414 1.00 84.25 94 GLU A N 1
ATOM 749 C CA . GLU A 1 94 ? -14.181 -10.898 5.938 1.00 84.25 94 GLU A CA 1
ATOM 750 C C . GLU A 1 94 ? -14.613 -10.734 7.409 1.00 84.25 94 GLU A C 1
ATOM 752 O O . GLU A 1 94 ? -13.867 -10.216 8.229 1.00 84.25 94 GLU A O 1
ATOM 757 N N . GLY A 1 95 ? -15.828 -11.129 7.789 1.00 68.94 95 GLY A N 1
ATOM 758 C CA . GLY A 1 95 ? -16.272 -11.026 9.189 1.00 68.94 95 GLY A CA 1
ATOM 759 C C . GLY A 1 95 ? -16.444 -9.601 9.742 1.00 68.94 95 GLY A C 1
ATOM 760 O O . GLY A 1 95 ? -16.699 -9.460 10.935 1.00 68.94 95 GLY A O 1
ATOM 761 N N . SER A 1 96 ? -16.352 -8.555 8.907 1.00 66.94 96 SER A N 1
ATOM 762 C CA . SER A 1 96 ? -16.860 -7.226 9.276 1.00 66.94 96 SER A CA 1
ATOM 763 C C . SER A 1 96 ? -18.367 -7.308 9.557 1.00 66.94 96 SER A C 1
ATOM 765 O O . SER A 1 96 ? -19.072 -8.069 8.892 1.00 66.94 96 SER A O 1
ATOM 767 N N . GLU A 1 97 ? -18.872 -6.554 10.542 1.00 56.00 97 GLU A N 1
ATOM 768 C CA . GLU A 1 97 ? -20.300 -6.565 10.931 1.00 56.00 97 GLU A CA 1
ATOM 769 C C . GLU A 1 97 ? -21.238 -6.275 9.741 1.00 56.00 97 GLU A C 1
ATOM 771 O O . GLU A 1 97 ? -22.368 -6.756 9.706 1.00 56.00 97 GLU A O 1
ATOM 776 N N . ASP A 1 98 ? -20.732 -5.598 8.708 1.00 51.78 98 ASP A N 1
ATOM 777 C CA . ASP A 1 98 ? -21.458 -5.266 7.478 1.00 51.78 98 ASP A CA 1
ATOM 778 C C . ASP A 1 98 ? -21.571 -6.439 6.481 1.00 51.78 98 ASP A C 1
ATOM 780 O O . ASP A 1 98 ? -22.359 -6.379 5.544 1.00 51.78 98 ASP A O 1
ATOM 784 N N . ALA A 1 99 ? -20.816 -7.532 6.655 1.00 50.28 99 ALA A N 1
ATOM 785 C CA . ALA A 1 99 ? -20.902 -8.723 5.796 1.00 50.28 99 ALA A CA 1
ATOM 786 C C . ALA A 1 99 ? -22.219 -9.513 5.975 1.00 50.28 99 ALA A C 1
ATOM 788 O O . ALA A 1 99 ? -22.449 -10.519 5.296 1.00 50.28 99 ALA A O 1
ATOM 789 N N . TYR A 1 100 ? -23.067 -9.091 6.918 1.00 43.62 100 TYR A N 1
ATOM 790 C CA . TYR A 1 100 ? -24.369 -9.692 7.200 1.00 43.62 100 TYR A CA 1
ATOM 791 C C . TYR A 1 100 ? -25.545 -8.982 6.515 1.00 43.62 100 TYR A C 1
ATOM 793 O O . TYR A 1 100 ? -26.613 -9.585 6.456 1.00 43.62 100 TYR A O 1
ATOM 801 N N . ASP A 1 101 ? -25.360 -7.780 5.955 1.00 45.97 101 ASP A N 1
ATOM 802 C CA . ASP A 1 101 ? -26.445 -7.018 5.303 1.00 45.97 101 ASP A CA 1
ATOM 803 C C . ASP A 1 101 ? -26.683 -7.430 3.830 1.00 45.97 101 ASP A C 1
ATOM 805 O O . ASP A 1 101 ? -27.669 -7.036 3.217 1.00 45.97 101 ASP A O 1
ATOM 809 N N . GLU A 1 102 ? -25.810 -8.269 3.254 1.00 47.81 102 GLU A N 1
ATOM 810 C CA . GLU A 1 102 ? -25.852 -8.676 1.833 1.00 47.81 102 GLU A CA 1
ATOM 811 C C . GLU A 1 102 ? -26.202 -10.166 1.613 1.00 47.81 102 GLU A C 1
ATOM 813 O O . GLU A 1 102 ? -26.049 -10.696 0.513 1.00 47.81 102 GLU A O 1
ATOM 818 N N . ARG A 1 103 ? -26.673 -10.889 2.641 1.00 45.44 103 ARG A N 1
ATOM 819 C CA . ARG A 1 103 ? -26.939 -12.344 2.551 1.00 45.44 103 ARG A CA 1
ATOM 820 C C . ARG A 1 103 ? -28.307 -12.743 1.976 1.00 45.44 103 ARG A C 1
ATOM 822 O O . ARG A 1 103 ? -28.656 -13.916 2.093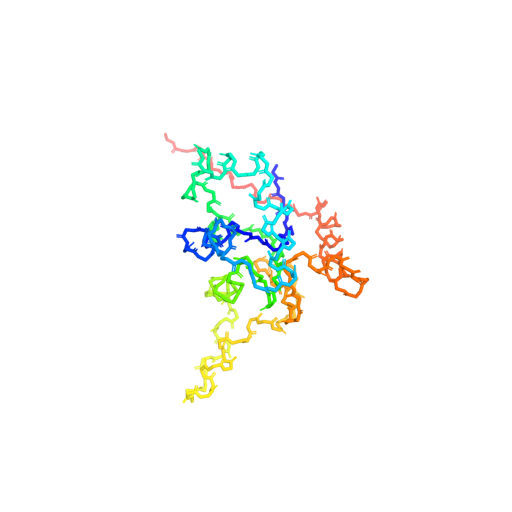 1.00 45.44 103 ARG A O 1
ATOM 829 N N . ASP A 1 104 ? -29.058 -11.831 1.357 1.00 41.59 104 ASP A N 1
ATOM 830 C CA . ASP A 1 104 ? -30.452 -12.107 0.956 1.00 41.59 104 ASP A CA 1
ATOM 831 C C . ASP A 1 104 ? -30.722 -12.270 -0.553 1.00 41.59 104 ASP A C 1
ATOM 833 O O . ASP A 1 104 ? -31.867 -12.508 -0.920 1.00 41.59 104 ASP A O 1
ATOM 837 N N . ASP A 1 105 ? -29.714 -12.276 -1.438 1.00 42.91 105 ASP A N 1
ATOM 838 C CA . ASP A 1 105 ? -29.941 -12.595 -2.863 1.00 42.91 105 ASP A CA 1
ATOM 839 C C . ASP A 1 105 ? -28.922 -13.600 -3.427 1.00 42.91 105 ASP A C 1
ATOM 841 O O . ASP A 1 105 ? -27.858 -13.266 -3.952 1.00 42.91 105 ASP A O 1
ATOM 845 N N . VAL A 1 106 ? -29.279 -14.886 -3.344 1.00 44.97 106 VAL A N 1
ATOM 846 C CA . VAL A 1 106 ? -28.518 -16.005 -3.919 1.00 44.97 106 VAL A CA 1
ATOM 847 C C . VAL A 1 106 ? -28.770 -16.078 -5.431 1.00 44.97 106 VAL A C 1
ATOM 849 O O . VAL A 1 106 ? -29.560 -16.884 -5.918 1.00 44.97 106 VAL A O 1
ATOM 852 N N . SER A 1 107 ? -28.072 -15.232 -6.186 1.00 51.62 107 SER A N 1
ATOM 853 C CA . SER A 1 107 ? -27.822 -15.415 -7.622 1.00 51.62 107 SER A CA 1
ATOM 854 C C . SER A 1 107 ? -26.309 -15.448 -7.867 1.00 51.62 107 SER A C 1
ATOM 856 O O . SER A 1 107 ? -25.560 -14.777 -7.160 1.00 51.62 107 SER A O 1
ATOM 858 N N . GLU A 1 108 ? -25.822 -16.237 -8.835 1.00 51.09 108 GLU A N 1
ATOM 859 C CA . GLU A 1 108 ? -24.372 -16.331 -9.114 1.00 51.09 108 GLU A CA 1
ATOM 860 C C . GLU A 1 108 ? -23.752 -14.975 -9.512 1.00 51.09 108 GLU A C 1
ATOM 862 O O . GLU A 1 108 ? -22.587 -14.725 -9.211 1.00 51.09 108 GLU A O 1
ATOM 867 N N . GLU A 1 109 ? -24.537 -14.065 -10.102 1.00 47.00 109 GLU A N 1
ATOM 868 C CA . GLU A 1 109 ? -24.134 -12.673 -10.363 1.00 47.00 109 GLU A CA 1
ATOM 869 C C . GLU A 1 109 ? -24.137 -11.813 -9.083 1.00 47.00 109 GLU A C 1
ATOM 871 O O . GLU A 1 109 ? -23.228 -11.008 -8.877 1.00 47.00 109 GLU A O 1
ATOM 876 N N . GLY A 1 110 ? -25.094 -12.031 -8.173 1.00 46.47 110 GLY A N 1
ATOM 877 C CA . GLY A 1 110 ? -25.134 -11.395 -6.851 1.00 46.47 110 GLY A CA 1
ATOM 878 C C . GLY A 1 110 ? -23.954 -11.787 -5.956 1.00 46.47 110 GLY A C 1
ATOM 879 O O . GLY A 1 110 ? -23.446 -10.957 -5.209 1.00 46.47 110 GLY A O 1
ATOM 880 N N . GLY A 1 111 ? -23.438 -13.012 -6.097 1.00 49.78 111 GLY A N 1
ATOM 881 C CA . GLY A 1 111 ? -22.252 -13.480 -5.375 1.00 49.78 111 GLY A CA 1
ATOM 882 C C . GLY A 1 111 ? -20.948 -12.785 -5.786 1.00 49.78 111 GLY A C 1
ATOM 883 O O . GLY A 1 111 ? -20.044 -12.673 -4.958 1.00 49.78 111 GLY A O 1
ATOM 884 N N . LEU A 1 112 ? -20.837 -12.304 -7.031 1.00 49.56 112 LEU A N 1
ATOM 885 C CA . LEU A 1 112 ? -19.704 -11.484 -7.481 1.00 49.56 112 LEU A CA 1
ATOM 886 C C . LEU A 1 112 ? -19.844 -10.030 -7.010 1.00 49.56 112 LEU A C 1
ATOM 888 O O . LEU A 1 112 ? -18.870 -9.445 -6.546 1.00 49.56 112 LEU A O 1
ATOM 892 N N . LEU A 1 113 ? -21.056 -9.471 -7.070 1.00 50.09 113 LEU A N 1
ATOM 893 C CA . LEU A 1 113 ? -21.339 -8.115 -6.589 1.00 50.09 113 LEU A CA 1
ATOM 894 C C . LEU A 1 113 ? -21.134 -7.993 -5.067 1.00 50.09 113 LEU A C 1
ATOM 896 O O . LEU A 1 113 ? -20.503 -7.040 -4.613 1.00 50.09 113 LEU A O 1
ATOM 900 N N . ALA A 1 114 ? -21.547 -9.001 -4.293 1.00 53.97 114 ALA A N 1
ATOM 901 C CA . ALA A 1 114 ? -21.282 -9.085 -2.853 1.00 53.97 114 ALA A CA 1
ATOM 902 C C . ALA A 1 114 ? -19.777 -9.216 -2.529 1.00 53.97 114 ALA A C 1
ATOM 904 O O . ALA A 1 114 ? -19.296 -8.735 -1.503 1.00 53.97 114 ALA A O 1
ATOM 905 N N . GLN A 1 115 ? -18.985 -9.827 -3.422 1.00 59.38 115 GLN A N 1
ATOM 906 C CA . GLN A 1 115 ? -17.526 -9.929 -3.257 1.00 59.38 115 GLN A CA 1
ATOM 907 C C . GLN A 1 115 ? -16.787 -8.605 -3.486 1.00 59.38 115 GLN A C 1
ATOM 909 O O . GLN A 1 115 ? -15.645 -8.473 -3.040 1.00 59.38 115 GLN A O 1
ATOM 914 N N . GLU A 1 116 ? -17.409 -7.633 -4.155 1.00 73.00 116 GLU A N 1
ATOM 915 C CA . GLU A 1 116 ? -16.839 -6.304 -4.410 1.00 73.00 116 GLU A CA 1
ATOM 916 C C . GLU A 1 116 ? -17.423 -5.207 -3.516 1.00 73.00 116 GLU A C 1
ATOM 918 O O . GLU A 1 116 ? -16.874 -4.105 -3.474 1.00 73.00 116 GLU A O 1
ATOM 923 N N . GLY A 1 117 ? -18.472 -5.505 -2.742 1.00 82.69 117 GLY A N 1
ATOM 924 C CA . GLY A 1 117 ? -19.164 -4.542 -1.882 1.00 82.69 117 GLY A CA 1
ATOM 925 C C . GLY A 1 117 ? -18.270 -3.843 -0.854 1.00 82.69 117 GLY A C 1
ATOM 926 O O . GLY A 1 117 ? -18.653 -2.807 -0.324 1.00 82.69 117 GLY A O 1
ATOM 927 N N . TRP A 1 118 ? -17.066 -4.358 -0.571 1.00 89.00 118 TRP A N 1
ATOM 928 C CA . TRP A 1 118 ? -16.069 -3.715 0.296 1.00 89.00 118 TRP A CA 1
ATOM 929 C C . TRP A 1 118 ? -15.246 -2.612 -0.381 1.00 89.00 118 TRP A C 1
ATOM 931 O O . TRP A 1 118 ? -14.739 -1.743 0.324 1.00 89.00 118 TRP A O 1
ATOM 941 N N . LYS A 1 119 ? -15.131 -2.606 -1.716 1.00 92.50 119 LYS A N 1
ATOM 942 C CA . LYS A 1 119 ? -14.277 -1.665 -2.462 1.00 92.50 119 LYS A CA 1
ATOM 943 C C . LYS A 1 119 ? -14.777 -0.222 -2.336 1.00 92.50 119 LYS A C 1
ATOM 945 O O . LYS A 1 119 ? -13.998 0.687 -2.093 1.00 92.50 119 LYS A O 1
ATOM 950 N N . HIS A 1 120 ? -16.085 0.006 -2.438 1.00 90.38 120 HIS A N 1
ATOM 951 C CA . HIS A 1 120 ? -16.657 1.362 -2.487 1.00 90.38 120 HIS A CA 1
ATOM 952 C C . HIS A 1 120 ? -17.501 1.724 -1.263 1.00 90.38 120 HIS A C 1
ATOM 954 O O . HIS A 1 120 ? -18.431 2.530 -1.358 1.00 90.38 120 HIS A O 1
ATOM 960 N N . ARG A 1 121 ? -17.196 1.133 -0.103 1.00 88.31 121 ARG A N 1
ATOM 961 C CA . ARG A 1 121 ? -17.907 1.468 1.136 1.00 88.31 121 ARG A CA 1
ATOM 962 C C . ARG A 1 121 ? -17.603 2.908 1.555 1.00 88.31 121 ARG A C 1
ATOM 964 O O . ARG A 1 121 ? -16.472 3.368 1.390 1.00 88.31 121 ARG A O 1
ATOM 971 N N . PRO A 1 122 ? -18.584 3.633 2.120 1.00 91.00 122 PRO A N 1
ATOM 972 C CA . PRO A 1 122 ? -18.312 4.916 2.746 1.00 91.00 122 PRO A CA 1
ATOM 973 C C . PRO A 1 122 ? -17.300 4.749 3.882 1.00 91.00 122 PRO A C 1
ATOM 975 O O . PRO A 1 122 ? -17.495 3.913 4.762 1.00 91.00 122 PRO A O 1
ATOM 978 N N . TRP A 1 123 ? -16.254 5.574 3.881 1.00 93.81 123 TRP A N 1
ATOM 979 C CA . TRP A 1 123 ? -15.281 5.608 4.969 1.00 93.81 123 TRP A CA 1
ATOM 980 C C . TRP A 1 123 ? -15.941 6.110 6.262 1.00 93.81 123 TRP A C 1
ATOM 982 O O . TRP A 1 123 ? -16.593 7.157 6.288 1.00 93.81 123 TRP A O 1
ATOM 992 N N . ARG A 1 124 ? -15.771 5.346 7.336 1.00 92.12 124 ARG A N 1
ATOM 993 C CA . ARG A 1 124 ? -16.318 5.556 8.684 1.00 92.12 124 ARG A CA 1
ATOM 994 C C . ARG A 1 124 ? -15.252 6.013 9.673 1.00 92.12 124 ARG A C 1
ATOM 996 O O . ARG A 1 124 ? -15.585 6.648 10.673 1.00 92.12 124 ARG A O 1
ATOM 1003 N N . GLY A 1 125 ? -13.993 5.647 9.432 1.00 90.88 125 GLY A N 1
ATOM 1004 C CA . GLY A 1 125 ? -12.884 5.902 10.349 1.00 90.88 125 GLY A CA 1
ATOM 1005 C C . GLY A 1 125 ? -12.965 5.084 11.640 1.00 90.88 125 GLY A C 1
ATOM 1006 O O . GLY A 1 125 ? -12.445 5.524 12.664 1.00 90.88 125 GLY A O 1
ATOM 1007 N N . LYS A 1 126 ? -13.631 3.921 11.609 1.00 89.88 126 LYS A N 1
ATOM 1008 C CA . LYS A 1 126 ? -13.807 3.022 12.758 1.00 89.88 126 LYS A CA 1
ATOM 1009 C C . LYS A 1 126 ? -13.459 1.582 12.419 1.00 89.88 126 LYS A C 1
ATOM 1011 O O . LYS A 1 126 ? -13.823 1.106 11.348 1.00 89.88 126 LYS A O 1
ATOM 1016 N N . GLY A 1 127 ? -12.808 0.895 13.360 1.00 91.81 127 GLY A N 1
ATOM 1017 C CA . GLY A 1 127 ? -12.310 -0.462 13.137 1.00 91.81 127 GLY A CA 1
ATOM 1018 C C . GLY A 1 127 ? -11.338 -0.505 11.956 1.00 91.81 127 GLY A C 1
ATOM 1019 O O . GLY A 1 127 ? -10.608 0.455 11.725 1.00 91.81 127 GLY A O 1
ATOM 1020 N N . ILE A 1 128 ? -11.346 -1.601 11.197 1.00 94.19 128 ILE A N 1
ATOM 1021 C CA . ILE A 1 128 ? -10.582 -1.709 9.949 1.00 94.19 128 ILE A CA 1
ATOM 1022 C C . ILE A 1 128 ? -11.427 -1.136 8.810 1.00 94.19 128 ILE A C 1
ATOM 1024 O O . ILE A 1 128 ? -12.474 -1.684 8.465 1.00 94.19 128 ILE A O 1
ATOM 1028 N N . ASP A 1 129 ? -10.948 -0.050 8.219 1.00 94.75 129 ASP A N 1
ATOM 1029 C CA . ASP A 1 129 ? -11.601 0.671 7.135 1.00 94.75 129 ASP A CA 1
ATOM 1030 C C . ASP A 1 129 ? -10.691 0.740 5.906 1.00 94.75 129 ASP A C 1
ATOM 1032 O O . ASP A 1 129 ? -9.468 0.839 6.038 1.00 94.75 129 ASP A O 1
ATOM 1036 N N . ILE A 1 130 ? -11.266 0.679 4.706 1.00 96.06 130 ILE A N 1
ATOM 1037 C CA . ILE A 1 130 ? -10.512 0.544 3.455 1.00 96.06 130 ILE A CA 1
ATOM 1038 C C . ILE A 1 130 ? -10.815 1.724 2.535 1.00 96.06 130 ILE A C 1
ATOM 1040 O O . ILE A 1 130 ? -11.964 2.004 2.210 1.00 96.06 130 ILE A O 1
ATOM 1044 N N . LEU A 1 131 ? -9.759 2.382 2.066 1.00 97.12 131 LEU A N 1
ATOM 1045 C CA . LEU A 1 131 ? -9.800 3.315 0.948 1.00 97.12 131 LEU A CA 1
ATOM 1046 C C . LEU A 1 131 ? -9.301 2.584 -0.299 1.00 97.12 131 LEU A C 1
ATOM 1048 O O . LEU A 1 131 ? -8.106 2.322 -0.434 1.00 97.12 131 LEU A O 1
ATOM 1052 N N . TRP A 1 132 ? -10.216 2.237 -1.199 1.00 97.25 132 TRP A N 1
ATOM 1053 C CA . TRP A 1 132 ? -9.895 1.579 -2.463 1.00 97.25 132 TRP A CA 1
ATOM 1054 C C . TRP A 1 132 ? -9.762 2.592 -3.599 1.00 97.25 132 TRP A C 1
ATOM 1056 O O . TRP A 1 132 ? -10.589 3.497 -3.737 1.00 97.25 132 TRP A O 1
ATOM 1066 N N . PHE A 1 133 ? -8.750 2.407 -4.443 1.00 97.19 133 PHE A N 1
ATOM 1067 C CA . PHE A 1 133 ? -8.527 3.231 -5.625 1.00 97.19 133 PHE A CA 1
ATOM 1068 C C . PHE A 1 133 ? -8.342 2.357 -6.869 1.00 97.19 133 PHE A C 1
ATOM 1070 O O . PHE A 1 133 ? -7.261 1.812 -7.072 1.00 97.19 133 PHE A O 1
ATOM 1077 N N . ASP A 1 134 ? -9.360 2.256 -7.728 1.00 96.44 134 ASP A N 1
ATOM 1078 C CA . ASP A 1 134 ? -9.395 1.289 -8.843 1.00 96.44 134 ASP A CA 1
ATOM 1079 C C . ASP A 1 134 ? -8.219 1.389 -9.811 1.00 96.44 134 ASP A C 1
ATOM 1081 O O . ASP A 1 134 ? -7.700 0.379 -10.281 1.00 96.44 134 ASP A O 1
ATOM 1085 N N . ASP A 1 135 ? -7.810 2.616 -10.124 1.00 96.06 135 ASP A N 1
ATOM 1086 C CA . ASP A 1 135 ? -6.895 2.890 -11.230 1.00 96.06 135 ASP A CA 1
ATOM 1087 C C . ASP A 1 135 ? -5.474 3.240 -10.788 1.00 96.06 135 ASP A C 1
ATOM 1089 O O . ASP A 1 135 ? -4.636 3.558 -11.634 1.00 96.06 135 ASP A O 1
ATOM 1093 N N . LEU A 1 136 ? -5.199 3.187 -9.484 1.00 96.62 136 LEU A N 1
ATOM 1094 C CA . LEU A 1 136 ? -3.880 3.493 -8.944 1.00 96.62 136 LEU A CA 1
ATOM 1095 C C . LEU A 1 136 ? -2.993 2.253 -8.898 1.00 96.62 136 LEU A C 1
ATOM 1097 O O . LEU A 1 136 ? -3.455 1.145 -8.629 1.00 96.62 136 LEU A O 1
ATOM 1101 N N . ASP A 1 137 ? -1.709 2.483 -9.138 1.00 95.12 137 ASP A N 1
ATOM 1102 C CA . ASP A 1 137 ? -0.598 1.586 -8.834 1.00 95.12 137 ASP A CA 1
ATOM 1103 C C . ASP A 1 137 ? 0.006 1.942 -7.459 1.00 95.12 137 ASP A C 1
ATOM 1105 O O . ASP A 1 137 ? -0.340 2.957 -6.842 1.00 95.12 137 ASP A O 1
ATOM 1109 N N . HIS A 1 138 ? 0.924 1.108 -6.983 1.00 94.44 138 HIS A N 1
ATOM 1110 C CA . HIS A 1 138 ? 1.626 1.247 -5.716 1.00 94.44 138 HIS A CA 1
ATOM 1111 C C . HIS A 1 138 ? 2.201 2.662 -5.537 1.00 94.44 138 HIS A C 1
ATOM 1113 O O . HIS A 1 138 ? 2.906 3.182 -6.406 1.00 94.44 138 HIS A O 1
ATOM 1119 N N . ALA A 1 139 ? 1.909 3.286 -4.396 1.00 93.00 139 ALA A N 1
ATOM 1120 C CA . ALA A 1 139 ? 2.270 4.649 -4.010 1.00 93.00 139 ALA A CA 1
ATOM 1121 C C . ALA A 1 139 ? 1.671 5.793 -4.858 1.00 93.00 139 ALA A C 1
ATOM 1123 O O . ALA A 1 139 ? 1.850 6.961 -4.498 1.00 93.00 139 ALA A O 1
ATOM 1124 N N . GLN A 1 140 ? 0.892 5.524 -5.914 1.00 96.06 140 GLN A N 1
ATOM 1125 C CA . GLN A 1 140 ? 0.281 6.588 -6.730 1.00 96.06 140 GLN A CA 1
ATOM 1126 C C . GLN A 1 140 ? -0.801 7.380 -5.988 1.00 96.06 140 GLN A C 1
ATOM 1128 O O . GLN A 1 140 ? -1.221 8.448 -6.441 1.00 96.06 140 GLN A O 1
ATOM 1133 N N . VAL A 1 141 ? -1.223 6.928 -4.800 1.00 96.69 141 VAL A N 1
ATOM 1134 C CA . VAL A 1 141 ? -2.114 7.710 -3.933 1.00 96.69 141 VAL A CA 1
ATOM 1135 C C . VAL A 1 141 ? -1.548 9.108 -3.647 1.00 96.69 141 VAL A C 1
ATOM 1137 O O . VAL A 1 141 ? -2.312 10.065 -3.501 1.00 96.69 141 VAL A O 1
ATOM 1140 N N . PHE A 1 142 ? -0.222 9.281 -3.669 1.00 96.44 142 PHE A N 1
ATOM 1141 C CA . PHE A 1 142 ? 0.438 10.561 -3.405 1.00 96.44 142 PHE A CA 1
ATOM 1142 C C . PHE A 1 142 ? 0.510 11.517 -4.608 1.00 96.44 142 PHE A C 1
ATOM 1144 O O . PHE A 1 142 ? 0.740 12.715 -4.404 1.00 96.44 142 PHE A O 1
ATOM 1151 N N . ASP A 1 143 ? 0.272 11.039 -5.832 1.00 95.50 143 ASP A N 1
ATOM 1152 C CA . ASP A 1 143 ? 0.580 11.777 -7.064 1.00 95.50 143 ASP A CA 1
ATOM 1153 C C . ASP A 1 143 ? -0.261 13.046 -7.231 1.00 95.50 143 ASP A C 1
ATOM 1155 O O . ASP A 1 143 ? 0.238 14.098 -7.644 1.00 95.50 143 ASP A O 1
ATOM 1159 N N . THR A 1 144 ? -1.549 12.985 -6.880 1.00 97.44 144 THR A N 1
ATOM 1160 C CA . THR A 1 144 ? -2.479 14.100 -7.091 1.00 97.44 144 THR A CA 1
ATOM 1161 C C . THR A 1 144 ? -3.106 14.590 -5.786 1.00 97.44 144 THR A C 1
ATOM 1163 O O . THR A 1 144 ? -3.256 13.830 -4.827 1.00 97.44 144 THR A O 1
ATOM 1166 N N . PRO A 1 145 ? -3.535 15.866 -5.716 1.00 97.50 145 PRO A N 1
ATOM 1167 C CA . PRO A 1 145 ? -4.317 16.351 -4.582 1.00 97.50 145 PRO A CA 1
ATOM 1168 C C . PRO A 1 145 ? -5.614 15.565 -4.366 1.00 97.50 145 PRO A C 1
ATOM 1170 O O . PRO A 1 145 ? -6.043 15.418 -3.227 1.00 97.50 145 PRO A O 1
ATOM 1173 N N . ALA A 1 146 ? -6.233 15.074 -5.443 1.00 96.69 146 ALA A N 1
ATOM 1174 C CA . ALA A 1 146 ? -7.491 14.342 -5.374 1.00 96.69 146 ALA A CA 1
ATOM 1175 C C . ALA A 1 146 ? -7.316 12.963 -4.723 1.00 96.69 146 ALA A C 1
ATOM 1177 O O . ALA A 1 146 ? -8.121 12.600 -3.872 1.00 96.69 146 ALA A O 1
ATOM 1178 N N . THR A 1 147 ? -6.249 12.243 -5.076 1.00 96.00 147 THR A N 1
ATOM 1179 C CA . THR A 1 147 ? -5.960 10.894 -4.566 1.00 96.00 147 THR A CA 1
ATOM 1180 C C . THR A 1 147 ? -5.445 10.916 -3.130 1.00 96.00 147 THR A C 1
ATOM 1182 O O . THR A 1 147 ? -5.846 10.080 -2.330 1.00 96.00 147 THR A O 1
ATOM 1185 N N . ARG A 1 148 ? -4.634 11.914 -2.747 1.00 97.00 148 ARG A N 1
ATOM 1186 C CA . ARG A 1 148 ? -4.110 12.000 -1.371 1.00 97.00 148 ARG A CA 1
ATOM 1187 C C . ARG A 1 148 ? -5.098 12.581 -0.361 1.00 97.00 148 ARG A C 1
ATOM 1189 O O . ARG A 1 148 ? -4.903 12.412 0.838 1.00 97.00 148 ARG A O 1
ATOM 1196 N N . ARG A 1 149 ? -6.127 13.312 -0.808 1.00 97.69 149 ARG A N 1
ATOM 1197 C CA . ARG A 1 149 ? -7.073 13.994 0.092 1.00 97.69 149 ARG A CA 1
ATOM 1198 C C . ARG A 1 149 ? -7.787 13.027 1.054 1.00 97.69 149 ARG A C 1
ATOM 1200 O O . ARG A 1 149 ? -7.733 13.324 2.241 1.00 97.69 149 ARG A O 1
ATOM 1207 N N . PRO A 1 150 ? -8.355 11.884 0.620 1.00 96.56 150 PRO A N 1
ATOM 1208 C CA . PRO A 1 150 ? -8.974 10.920 1.538 1.00 96.56 150 PRO A CA 1
ATOM 1209 C C . PRO A 1 150 ? -8.018 10.423 2.633 1.00 96.56 150 PRO A C 1
ATOM 1211 O O . PRO A 1 150 ? -8.382 10.337 3.802 1.00 96.56 150 PRO A O 1
ATOM 1214 N N . VAL A 1 151 ? -6.754 10.174 2.278 1.00 97.00 151 VAL A N 1
ATOM 1215 C CA . VAL A 1 151 ? -5.712 9.768 3.236 1.00 97.00 151 VAL A CA 1
ATOM 1216 C C . VAL A 1 151 ? -5.420 10.887 4.243 1.00 97.00 151 VAL A C 1
ATOM 1218 O O . VAL A 1 151 ? -5.300 10.634 5.441 1.00 97.00 151 VAL A O 1
ATOM 1221 N N . LEU A 1 152 ? -5.328 12.138 3.779 1.00 97.06 152 LEU A N 1
ATOM 1222 C CA . LEU A 1 152 ? -5.129 13.302 4.649 1.00 97.06 152 LEU A CA 1
ATOM 1223 C C . LEU A 1 152 ? -6.327 13.551 5.574 1.00 97.06 152 LEU A C 1
ATOM 1225 O O . LEU A 1 152 ? -6.127 13.952 6.718 1.00 97.06 152 LEU A O 1
ATOM 1229 N N . GLU A 1 153 ? -7.548 13.310 5.102 1.00 96.19 153 GLU A N 1
ATOM 1230 C CA . GLU A 1 153 ? -8.768 13.401 5.908 1.00 96.19 153 GLU A CA 1
ATOM 1231 C C . GLU A 1 153 ? -8.750 12.369 7.041 1.00 96.19 153 GLU A C 1
ATOM 1233 O O . GLU A 1 153 ? -8.941 12.745 8.199 1.00 96.19 153 GLU A O 1
ATOM 1238 N N . ALA A 1 154 ? -8.404 11.110 6.750 1.00 95.75 154 ALA A N 1
ATOM 1239 C CA . ALA A 1 154 ? -8.243 10.074 7.772 1.00 95.75 154 ALA A CA 1
ATOM 1240 C C . ALA A 1 154 ? -7.166 10.446 8.808 1.00 95.75 154 ALA A C 1
ATOM 1242 O O . ALA A 1 154 ? -7.409 10.392 10.016 1.00 95.75 154 ALA A O 1
ATOM 1243 N N . LEU A 1 155 ? -5.997 10.913 8.348 1.00 94.88 155 LEU A N 1
ATOM 1244 C CA . LEU A 1 155 ? -4.923 11.390 9.226 1.00 94.88 155 LEU A CA 1
ATOM 1245 C C . LEU A 1 155 ? -5.377 12.549 10.121 1.00 94.88 155 LEU A C 1
ATOM 1247 O O . LEU A 1 155 ? -5.018 12.592 11.301 1.00 94.88 155 LEU A O 1
ATOM 1251 N N . TRP A 1 156 ? -6.154 13.488 9.578 1.00 94.50 156 TRP A N 1
ATOM 1252 C CA . TRP A 1 156 ? -6.663 14.632 10.327 1.00 94.50 156 TRP A CA 1
ATOM 1253 C C . TRP A 1 156 ? -7.664 14.203 11.405 1.00 94.50 156 TRP A C 1
ATOM 1255 O O . TRP A 1 156 ? -7.536 14.633 12.551 1.00 94.50 156 TRP A O 1
ATOM 1265 N N . VAL A 1 157 ? -8.600 13.308 11.073 1.00 93.75 157 VAL A N 1
ATOM 1266 C CA . VAL A 1 157 ? -9.589 12.764 12.019 1.00 93.75 157 VAL A CA 1
ATOM 1267 C C . VAL A 1 157 ? -8.913 12.015 13.167 1.00 93.75 157 VAL A C 1
ATOM 1269 O O . VAL A 1 157 ? -9.213 12.286 14.332 1.00 93.75 157 VAL A O 1
ATOM 1272 N N . TYR A 1 158 ? -7.965 11.126 12.870 1.00 93.25 158 TYR A N 1
ATOM 1273 C CA . TYR A 1 158 ? -7.218 10.393 13.898 1.00 93.25 158 TYR A CA 1
ATOM 1274 C C . TYR A 1 158 ? -6.355 11.316 14.763 1.00 93.25 158 TYR A C 1
ATOM 1276 O O . TYR A 1 158 ? -6.346 11.211 15.990 1.00 93.25 158 TYR A O 1
ATOM 1284 N N . SER A 1 159 ? -5.710 12.316 14.157 1.00 91.00 159 SER A N 1
ATOM 1285 C CA . SER A 1 159 ? -4.919 13.297 14.910 1.00 91.00 159 SER A CA 1
ATOM 1286 C C . SER A 1 159 ? -5.782 14.176 15.823 1.00 91.00 159 SER A C 1
ATOM 1288 O O . SER A 1 159 ? -5.354 14.525 16.922 1.00 91.00 159 SER A O 1
ATOM 1290 N N . ALA A 1 160 ? -7.000 14.526 15.398 1.00 87.62 160 ALA A N 1
ATOM 1291 C CA . ALA A 1 160 ? -7.933 15.317 16.199 1.00 87.62 160 ALA A CA 1
ATOM 1292 C C . ALA A 1 160 ? -8.589 14.503 17.332 1.00 87.62 160 ALA A C 1
ATOM 1294 O O . ALA A 1 160 ? -8.897 15.053 18.390 1.00 87.62 160 ALA A O 1
ATOM 1295 N N . SER A 1 161 ? -8.785 13.197 17.131 1.00 74.94 161 SER A N 1
ATOM 1296 C CA . SER A 1 161 ? -9.458 12.302 18.087 1.00 74.94 161 SER A CA 1
ATOM 1297 C C . SER A 1 161 ? -8.554 11.834 19.234 1.00 74.94 161 SER A C 1
ATOM 1299 O O . SER A 1 161 ? -9.048 11.493 20.312 1.00 74.94 161 SER A O 1
ATOM 1301 N N . GLY A 1 162 ? -7.229 11.886 19.050 1.00 61.50 162 GLY A N 1
ATOM 1302 C CA . GLY A 1 162 ? -6.213 11.415 20.003 1.00 61.50 162 GLY A CA 1
ATOM 1303 C C . GLY A 1 162 ? -6.155 12.127 21.366 1.00 61.50 162 GLY A C 1
ATOM 1304 O O . GLY A 1 162 ? -5.272 11.824 22.168 1.00 61.50 162 GLY A O 1
ATOM 1305 N N . GLY A 1 163 ? -7.076 13.056 21.647 1.00 54.16 163 GLY A N 1
ATOM 1306 C CA . GLY A 1 163 ? -7.153 13.817 22.896 1.00 54.16 163 GLY A CA 1
ATOM 1307 C C . GLY A 1 163 ? -8.279 13.451 23.874 1.00 54.16 163 GLY A C 1
ATOM 1308 O O . GLY A 1 163 ? -8.247 13.985 24.979 1.00 54.16 163 GLY A O 1
ATOM 1309 N N . ASN A 1 164 ? -9.274 12.610 23.530 1.00 45.03 164 ASN A N 1
ATOM 1310 C CA . ASN A 1 164 ? -10.525 12.596 24.321 1.00 45.03 164 ASN A CA 1
ATOM 1311 C C . ASN A 1 164 ? -11.252 11.253 24.550 1.00 45.03 164 ASN A C 1
ATOM 1313 O O . ASN A 1 164 ? -12.422 11.268 24.931 1.00 45.03 164 ASN A O 1
ATOM 1317 N N . SER A 1 165 ? -10.606 10.097 24.386 1.00 44.78 165 SER A N 1
ATOM 1318 C CA . SER A 1 165 ? -11.246 8.811 24.725 1.00 44.78 165 SER A CA 1
ATOM 1319 C C . SER A 1 165 ? -10.821 8.334 26.123 1.00 44.78 165 SER A C 1
ATOM 1321 O O . SER A 1 165 ? -9.636 8.041 26.320 1.00 44.78 165 SER A O 1
ATOM 1323 N N . PRO A 1 166 ? -11.739 8.249 27.112 1.00 41.78 166 PRO A N 1
ATOM 1324 C CA . PRO A 1 166 ? -11.423 7.705 28.426 1.00 41.78 166 PRO A CA 1
ATOM 1325 C C . PRO A 1 166 ? -11.101 6.221 28.263 1.00 41.78 166 PRO A C 1
ATOM 1327 O O . PRO A 1 166 ? -11.900 5.435 27.757 1.00 41.78 166 PRO A O 1
ATOM 1330 N N . ARG A 1 167 ? -9.887 5.841 28.658 1.00 51.06 167 ARG A N 1
ATOM 1331 C CA . ARG A 1 167 ? -9.455 4.447 28.635 1.00 51.06 167 ARG A CA 1
ATOM 1332 C C . ARG A 1 167 ? -10.226 3.700 29.711 1.00 51.06 167 ARG A C 1
ATOM 1334 O O . ARG A 1 167 ? -10.110 4.044 30.885 1.00 51.06 167 ARG A O 1
ATOM 1341 N N . ILE A 1 168 ? -10.981 2.681 29.312 1.00 40.56 168 ILE A N 1
ATOM 1342 C CA . ILE A 1 168 ? -11.446 1.651 30.237 1.00 40.56 168 ILE A CA 1
ATOM 1343 C C . ILE A 1 168 ? -10.181 0.950 30.730 1.00 40.56 168 ILE A C 1
ATOM 1345 O O . ILE A 1 168 ? -9.581 0.140 30.026 1.00 40.56 168 ILE A O 1
ATOM 1349 N N . ALA A 1 169 ? -9.722 1.354 31.911 1.00 39.00 169 ALA A N 1
ATOM 1350 C CA . ALA A 1 169 ? -8.808 0.563 32.702 1.00 39.00 169 ALA A CA 1
ATOM 1351 C C . ALA A 1 169 ? -9.569 -0.709 33.075 1.00 39.00 169 ALA A C 1
ATOM 1353 O O . ALA A 1 169 ? -10.515 -0.671 33.856 1.00 39.00 169 ALA A O 1
ATOM 1354 N N . THR A 1 170 ? -9.213 -1.834 32.465 1.00 39.06 170 THR A N 1
ATOM 1355 C CA . THR A 1 170 ? -9.520 -3.123 33.070 1.00 39.06 170 THR A CA 1
ATOM 1356 C C . THR A 1 170 ? -8.542 -3.293 34.222 1.00 39.06 170 THR A C 1
ATOM 1358 O O . THR A 1 170 ? -7.425 -3.778 34.031 1.00 39.06 170 THR A O 1
ATOM 1361 N N . ASP A 1 171 ? -8.953 -2.821 35.396 1.00 38.66 171 ASP A N 1
ATOM 1362 C CA . ASP A 1 171 ? -8.417 -3.280 36.667 1.00 38.66 171 ASP A CA 1
ATOM 1363 C C . ASP A 1 171 ? -8.696 -4.783 36.751 1.00 38.66 171 ASP A C 1
ATOM 1365 O O . ASP A 1 171 ? -9.840 -5.219 36.880 1.00 38.66 171 ASP A O 1
ATOM 1369 N N . VAL A 1 172 ? -7.647 -5.592 36.622 1.00 41.28 172 VAL A N 1
ATOM 1370 C CA . VAL A 1 172 ? -7.670 -6.942 37.178 1.00 41.28 172 VAL A CA 1
ATOM 1371 C C . VAL A 1 172 ? -7.234 -6.773 38.625 1.00 41.28 172 VAL A C 1
ATOM 1373 O O . VAL A 1 172 ? -6.043 -6.691 38.922 1.00 41.28 172 VAL A O 1
ATOM 1376 N N . GLU A 1 173 ? -8.232 -6.630 39.496 1.00 39.09 173 GLU A N 1
ATOM 1377 C CA . GLU A 1 173 ? -8.076 -6.756 40.939 1.00 39.09 173 GLU A CA 1
ATOM 1378 C C . GLU A 1 173 ? -7.454 -8.113 41.283 1.00 39.09 173 GLU A C 1
ATOM 1380 O O . GLU A 1 173 ? -7.856 -9.168 40.783 1.00 39.09 173 GLU A O 1
ATOM 1385 N N . GLU A 1 174 ? -6.480 -8.052 42.187 1.00 42.38 174 GLU A N 1
ATOM 1386 C CA . GLU A 1 174 ? -6.021 -9.166 42.999 1.00 42.38 174 GLU A CA 1
ATOM 1387 C C . GLU A 1 174 ? -7.213 -9.930 43.595 1.00 42.38 174 GLU A C 1
ATOM 1389 O O . GLU A 1 174 ? -8.026 -9.373 44.332 1.00 42.38 174 GLU A O 1
ATOM 1394 N N . SER A 1 175 ? -7.262 -11.243 43.378 1.00 44.38 175 SER A N 1
ATOM 1395 C CA . SER A 1 175 ? -7.741 -12.145 44.421 1.00 44.38 175 SER A CA 1
ATOM 1396 C C . SER A 1 175 ? -7.078 -13.522 44.318 1.00 44.38 175 SER A C 1
ATOM 1398 O O . SER A 1 175 ? -7.289 -14.257 43.356 1.00 44.38 175 SER A O 1
ATOM 1400 N N . GLN A 1 176 ? -6.364 -13.834 45.410 1.00 37.78 176 GLN A N 1
ATOM 1401 C CA . GLN A 1 176 ? -5.775 -15.105 45.871 1.00 37.78 176 GLN A CA 1
ATOM 1402 C C . GLN A 1 176 ? -4.302 -15.373 45.555 1.00 37.78 176 GLN A C 1
ATOM 1404 O O . GLN A 1 176 ? -3.939 -15.573 44.379 1.00 37.78 176 GLN A O 1
#

pLDDT: mean 84.41, std 19.26, range [37.78, 98.06]

Foldseek 3Di:
DDAAEEAEAPCQEVLVDCQQVCLQAPDDDDDPVSVCSNVVPCPDPVNVCCSVPPDDSVVSHDDLVNQFPHQYEYEAEQAASRDPRLVRQLRNCPPDPCLVVLPPDPDPVSVVVSSCVLQDDPADSDRYHYDYDNHDYGPCCPVDPVSVVVVVVSVVVSVVPVPDDDDPPPPPDDDD

Radius of gyration: 19.04 Å; chains: 1; bounding box: 53×33×65 Å

Sequence (176 aa):
MIADMVLIDPVTILLHLPDVAYNFTRRVPQSASEHQLWYFASMDMGVAHSLARHFFWSENVLWKESLEGRDVTISLAGRDLIVNTEAVGRYLAEGSEDAYDERDDVSEEGGLLAQEGWKHRPWRGKGIDILWFDDLDHAQVFDTPATRRPVLEALWVYSASGGNSPRIATDVEESQ